Protein AF-A0A6V7IHB5-F1 (afdb_monomer_lite)

Radius of gyration: 30.83 Å; chains: 1; bounding box: 86×42×68 Å

InterPro domains:
  IPR008847 Suppressor of forked [PF05843] (65-145)
  IPR011990 Tetratricopeptide-like helical domain superfamily [G3DSA:1.25.40.10] (69-149)
  IPR011990 Tetratricopeptide-like helical domain superfamily 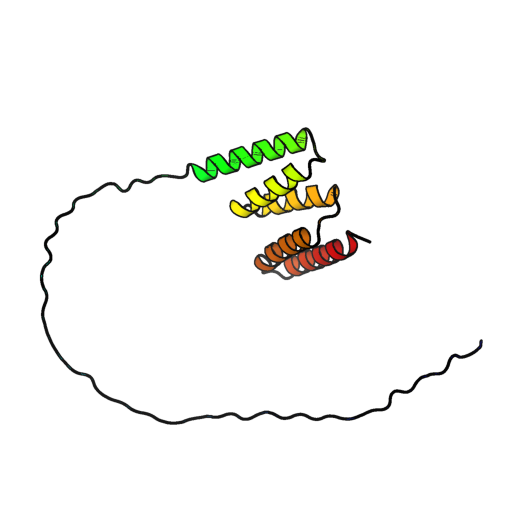[SSF48452] (70-148)

Sequence (149 aa):
MEDIEEMEIESSENPALIDKDEDENALLQSDEDDSGLAAPECEDDIPSDVCDEEEDDDDDADETEVKQLESNLSQNPYDYSSHVALIAKLQEMGDLDRLRLARENMSSKYPLSPDLWLAWLRDEMKLVVSQEERETVEKLCERAVKDYL

Organism: NCBI:txid1563983

Secondary structure (DSSP, 8-state):
--------------------------------------------------------HHHHHHHHHHHHHHHHHHH-TT-HHHHHHHHHHHHHTT-HHHHHHHHHHHHHHSPPPHHHHHHHHHHHHHH--SHHHHHHHHHHHHHHHHTT-

Foldseek 3Di:
DDDDDDDDDDDDDDDDDDDDDDDDDDDDDDDDDDDDDDDDDDDDDDPDPDPPCPPDPVVVVLVVLLVVLVVVCVVPVQDPVSLVVNLVSCVVVVVVVVNVVSLVSCLVNDLDDPVSLVVNLVVLVVVDPDPVSVVVSVVSVVCNVVSVD

Structure (mmCIF, N/CA/C/O backbone):
data_AF-A0A6V7IHB5-F1
#
_entry.id   AF-A0A6V7IHB5-F1
#
loop_
_atom_site.group_PDB
_atom_site.id
_atom_site.type_symbol
_atom_site.label_atom_id
_atom_site.label_alt_id
_atom_site.label_comp_id
_atom_site.label_asym_id
_atom_site.label_entity_id
_atom_site.label_seq_id
_atom_site.pdbx_PDB_ins_code
_atom_site.Cartn_x
_atom_site.Cartn_y
_atom_site.Cartn_z
_atom_site.occupancy
_atom_site.B_iso_or_equiv
_atom_site.auth_seq_id
_atom_site.auth_comp_id
_atom_site.auth_asym_id
_atom_site.auth_atom_id
_atom_site.pdbx_PDB_model_num
ATOM 1 N N . MET A 1 1 ? -50.206 0.256 -16.970 1.00 48.97 1 MET A N 1
ATOM 2 C CA . MET A 1 1 ? -50.912 -0.094 -15.727 1.00 48.97 1 MET A CA 1
ATOM 3 C C . MET A 1 1 ? -51.443 -1.477 -15.993 1.00 48.97 1 MET A C 1
ATOM 5 O O . MET A 1 1 ? -52.435 -1.598 -16.690 1.00 48.97 1 MET A O 1
ATOM 9 N N . GLU A 1 2 ? -50.640 -2.473 -15.650 1.00 47.22 2 GLU A N 1
ATOM 10 C CA . GLU A 1 2 ? -50.960 -3.893 -15.779 1.00 47.22 2 GLU A CA 1
ATOM 11 C C . GLU A 1 2 ? -50.078 -4.577 -14.737 1.00 47.22 2 GLU A C 1
ATOM 13 O O . GLU A 1 2 ? -48.853 -4.629 -14.858 1.00 47.22 2 GLU A O 1
ATOM 18 N N . ASP A 1 3 ? -50.745 -4.885 -13.634 1.00 45.78 3 ASP A N 1
ATOM 19 C CA . ASP A 1 3 ? -50.248 -5.408 -12.375 1.00 45.78 3 ASP A CA 1
ATOM 20 C C . ASP A 1 3 ? -49.679 -6.822 -12.555 1.00 45.78 3 ASP A C 1
ATOM 22 O O . ASP A 1 3 ? -50.330 -7.692 -13.135 1.00 45.78 3 ASP A O 1
ATOM 26 N N . ILE A 1 4 ? -48.458 -7.047 -12.062 1.00 60.06 4 ILE A N 1
ATOM 27 C CA . ILE A 1 4 ? -47.871 -8.383 -11.935 1.00 60.06 4 ILE A CA 1
ATOM 28 C C . ILE A 1 4 ? -47.961 -8.774 -10.464 1.00 60.06 4 ILE A C 1
ATOM 30 O O . ILE A 1 4 ? -47.384 -8.126 -9.595 1.00 60.06 4 ILE A O 1
ATOM 34 N N . GLU A 1 5 ? -48.753 -9.820 -10.272 1.00 52.97 5 GLU A N 1
ATOM 35 C CA . GLU A 1 5 ? -49.168 -10.526 -9.066 1.00 52.97 5 GLU A CA 1
ATOM 36 C C . GLU A 1 5 ? -48.136 -10.572 -7.928 1.00 52.97 5 GLU A C 1
ATOM 38 O O . GLU A 1 5 ? -46.999 -11.025 -8.083 1.00 52.97 5 GLU A O 1
ATOM 43 N N . GLU A 1 6 ? -48.603 -10.147 -6.753 1.00 54.69 6 GLU A N 1
ATOM 44 C CA . GLU A 1 6 ? -48.010 -10.423 -5.450 1.00 54.69 6 GLU A CA 1
ATOM 45 C C . GLU A 1 6 ? -47.969 -11.941 -5.216 1.00 54.69 6 GLU A C 1
ATOM 47 O O . GLU A 1 6 ? -48.987 -12.625 -5.318 1.00 54.69 6 GLU A O 1
ATOM 52 N N . MET A 1 7 ? -46.789 -12.475 -4.896 1.00 58.16 7 MET A N 1
ATOM 53 C CA . MET A 1 7 ? -46.639 -13.853 -4.437 1.00 58.16 7 MET A CA 1
ATOM 54 C C . MET A 1 7 ? -46.424 -13.834 -2.923 1.00 58.16 7 MET A C 1
ATOM 56 O O . MET A 1 7 ? -45.343 -13.509 -2.430 1.00 58.16 7 MET A O 1
ATOM 60 N N . GLU A 1 8 ? -47.500 -14.143 -2.206 1.00 50.38 8 GLU A N 1
ATOM 61 C CA . GLU A 1 8 ? -47.559 -14.337 -0.761 1.00 50.38 8 GLU A CA 1
ATOM 62 C C . GLU A 1 8 ? -46.730 -15.571 -0.361 1.00 50.38 8 GLU A C 1
ATOM 64 O O . GLU A 1 8 ? -46.974 -16.680 -0.836 1.00 50.38 8 GLU A O 1
ATOM 69 N N . ILE A 1 9 ? -45.747 -15.397 0.528 1.00 59.41 9 ILE A N 1
ATOM 70 C CA . ILE A 1 9 ? -45.114 -16.510 1.247 1.00 59.41 9 ILE A CA 1
ATOM 71 C C . ILE A 1 9 ? -45.572 -16.413 2.700 1.00 59.41 9 ILE A C 1
ATOM 73 O O . ILE A 1 9 ? -45.065 -15.607 3.480 1.00 59.41 9 ILE A O 1
ATOM 77 N N . GLU A 1 10 ? -46.569 -17.227 3.036 1.00 50.22 10 GLU A N 1
ATOM 78 C CA . GLU A 1 10 ? -47.087 -17.388 4.389 1.00 50.22 10 GLU A CA 1
ATOM 79 C C . GLU A 1 10 ? -46.121 -18.210 5.265 1.00 50.22 10 GLU A C 1
ATOM 81 O O . GLU A 1 10 ? -45.706 -19.316 4.924 1.00 50.22 10 GLU A O 1
ATOM 86 N N . SER A 1 11 ? -45.778 -17.610 6.404 1.00 50.75 11 SER A N 1
ATOM 87 C CA . SER A 1 11 ? -45.544 -18.165 7.743 1.00 50.75 11 SER A CA 1
ATOM 88 C C . SER A 1 11 ? -45.249 -19.664 7.926 1.00 50.75 11 SER A C 1
ATOM 90 O O . SER A 1 11 ? -46.099 -20.527 7.718 1.00 50.75 11 SER A O 1
ATOM 92 N N . SER A 1 12 ? -44.137 -19.954 8.609 1.00 46.56 12 SER A N 1
ATOM 93 C CA . SER A 1 12 ? -44.189 -20.921 9.709 1.00 46.56 12 SER A CA 1
ATOM 94 C C . SER A 1 12 ? -43.254 -20.521 10.847 1.00 46.56 12 SER A C 1
ATOM 96 O O . SER A 1 12 ? -42.114 -20.109 10.644 1.00 46.56 12 SER A O 1
ATOM 98 N N . GLU A 1 13 ? -43.827 -20.582 12.039 1.00 44.00 13 GLU A N 1
ATOM 99 C CA . GLU A 1 13 ? -43.365 -20.066 13.316 1.00 44.00 13 GLU A CA 1
ATOM 100 C C . GLU A 1 13 ? -42.232 -20.906 13.954 1.00 44.00 13 GLU A C 1
ATOM 102 O O . GLU A 1 13 ? -42.159 -22.121 13.791 1.00 44.00 13 GLU A O 1
ATOM 107 N N . ASN A 1 14 ? -41.369 -20.190 14.692 1.00 47.25 14 ASN A N 1
ATOM 108 C CA . ASN A 1 14 ? -40.542 -20.510 15.884 1.00 47.25 14 ASN A CA 1
ATOM 109 C C . ASN A 1 14 ? -40.940 -21.777 16.712 1.00 47.25 14 ASN A C 1
ATOM 111 O O . ASN A 1 14 ? -42.109 -22.146 16.632 1.00 47.25 14 ASN A O 1
ATOM 115 N N . PRO A 1 15 ? -40.118 -22.362 17.643 1.00 51.81 15 PRO A N 1
ATOM 116 C CA . PRO A 1 15 ? -39.156 -21.667 18.526 1.00 51.81 15 PRO A CA 1
ATOM 117 C C . PRO A 1 15 ? -37.890 -22.430 19.032 1.00 51.81 15 PRO A C 1
ATOM 119 O O . PRO A 1 15 ? -37.792 -23.648 18.992 1.00 51.81 15 PRO A O 1
ATOM 122 N N . ALA A 1 16 ? -36.946 -21.632 19.551 1.00 46.00 16 ALA A N 1
ATOM 123 C CA . ALA A 1 16 ? -36.118 -21.750 20.769 1.00 46.00 16 ALA A CA 1
ATOM 124 C C . ALA A 1 16 ? -35.801 -23.106 21.467 1.00 46.00 16 ALA A C 1
ATOM 126 O O . ALA A 1 16 ? -36.615 -24.020 21.530 1.00 46.00 16 ALA A O 1
ATOM 127 N N . LEU A 1 17 ? -34.670 -23.063 22.199 1.00 45.50 17 LEU A N 1
ATOM 128 C CA . LEU A 1 17 ? -34.303 -23.784 23.440 1.00 45.50 17 LEU A CA 1
ATOM 129 C C . LEU A 1 17 ? -33.186 -24.834 23.322 1.00 45.50 17 LEU A C 1
ATOM 131 O O . LEU A 1 17 ? -33.460 -26.018 23.152 1.00 45.50 17 LEU A O 1
ATOM 135 N N . ILE A 1 18 ? -31.944 -24.413 23.591 1.00 51.53 18 ILE A N 1
ATOM 136 C CA . ILE A 1 18 ? -30.987 -25.212 24.376 1.00 51.53 18 ILE A CA 1
ATOM 137 C C . ILE A 1 18 ? -30.273 -24.253 25.340 1.00 51.53 18 ILE A C 1
ATOM 139 O O . ILE A 1 18 ? -29.203 -23.740 25.039 1.00 51.53 18 ILE A O 1
ATOM 143 N N . ASP A 1 19 ? -30.908 -24.009 26.486 1.00 50.41 19 ASP A N 1
ATOM 144 C CA . ASP A 1 19 ? -30.203 -23.738 27.739 1.00 50.41 19 ASP A CA 1
ATOM 145 C C . ASP A 1 19 ? -30.081 -25.074 28.467 1.00 50.41 19 ASP A C 1
ATOM 147 O O . ASP A 1 19 ? -31.066 -25.821 28.542 1.00 50.41 19 ASP A O 1
ATOM 151 N N . LYS A 1 20 ? -28.894 -25.366 29.000 1.00 58.69 20 LYS A N 1
ATOM 152 C CA . LYS A 1 20 ? -28.716 -26.155 30.222 1.00 58.69 20 LYS A CA 1
ATOM 153 C C . LYS A 1 20 ? -27.280 -26.027 30.702 1.00 58.69 20 LYS A C 1
ATOM 155 O O . LYS A 1 20 ? -26.363 -26.629 30.150 1.00 58.69 20 LYS A O 1
ATOM 160 N N . ASP A 1 21 ? -27.159 -25.220 31.740 1.00 48.47 21 ASP A N 1
ATOM 161 C CA . ASP A 1 21 ? -26.103 -25.243 32.732 1.00 48.47 21 ASP A CA 1
ATOM 162 C C . ASP A 1 21 ? -25.872 -26.678 33.237 1.00 48.47 21 ASP A C 1
ATOM 164 O O . ASP A 1 21 ? -26.825 -27.386 33.581 1.00 48.47 21 ASP A O 1
ATOM 168 N N . GLU A 1 22 ? -24.610 -27.091 33.322 1.00 58.19 22 GLU A N 1
ATOM 169 C CA . GLU A 1 22 ? -24.183 -28.173 34.208 1.00 58.19 22 GLU A CA 1
ATOM 170 C C . GLU A 1 22 ? -23.100 -27.622 35.128 1.00 58.19 22 GLU A C 1
ATOM 172 O O . GLU A 1 22 ? -21.923 -27.509 34.787 1.00 58.19 22 GLU A O 1
ATOM 177 N N . ASP A 1 23 ? -23.585 -27.223 36.294 1.00 48.97 23 ASP A N 1
ATOM 178 C CA . ASP A 1 23 ? -22.835 -26.838 37.469 1.00 48.97 23 ASP A CA 1
ATOM 179 C C . ASP A 1 23 ? -22.475 -28.100 38.284 1.00 48.97 23 ASP A C 1
ATOM 181 O O . ASP A 1 23 ? -23.280 -29.020 38.429 1.00 48.97 23 ASP A O 1
ATOM 185 N N . GLU A 1 24 ? -21.266 -28.070 38.847 1.00 53.62 24 GLU A N 1
ATOM 186 C CA . GLU A 1 24 ? -20.776 -28.806 40.025 1.00 53.62 24 GLU A CA 1
ATOM 187 C C . GLU A 1 24 ? -20.626 -30.344 39.987 1.00 53.62 24 GLU A C 1
A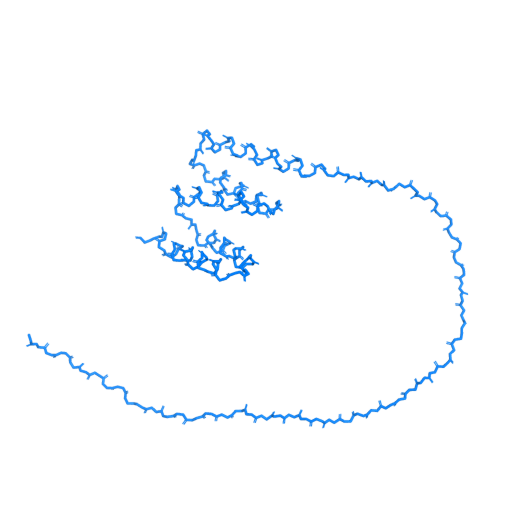TOM 189 O O . GLU A 1 24 ? -21.594 -31.095 40.088 1.00 53.62 24 GLU A O 1
ATOM 194 N N . ASN A 1 25 ? -19.373 -30.831 40.089 1.00 49.56 25 ASN A N 1
ATOM 195 C CA . ASN A 1 25 ? -19.075 -31.943 41.005 1.00 49.56 25 ASN A CA 1
ATOM 196 C C . ASN A 1 25 ? -17.591 -32.062 41.427 1.00 49.56 25 ASN A C 1
ATOM 198 O O . ASN A 1 25 ? -16.716 -32.287 40.597 1.00 49.56 25 ASN A O 1
ATOM 202 N N . ALA A 1 26 ? -17.393 -32.014 42.751 1.00 49.16 26 ALA A N 1
ATOM 203 C CA . ALA A 1 26 ? -16.382 -32.673 43.594 1.00 49.16 26 ALA A CA 1
ATOM 204 C C . ALA A 1 26 ? -14.879 -32.497 43.269 1.00 49.16 26 ALA A C 1
ATOM 206 O O . ALA A 1 26 ? -14.357 -33.020 42.295 1.00 49.16 26 ALA A O 1
ATOM 207 N N . LEU A 1 27 ? -14.116 -31.767 44.092 1.00 48.78 27 LEU A N 1
ATOM 208 C CA . LEU A 1 27 ? -13.618 -32.192 45.416 1.00 48.78 27 LEU A CA 1
ATOM 209 C C . LEU A 1 27 ? -12.706 -33.426 45.325 1.00 48.78 27 LEU A C 1
ATOM 211 O O . LEU A 1 27 ? -13.219 -34.532 45.232 1.00 48.78 27 LEU A O 1
ATOM 215 N N . LEU A 1 28 ? -11.389 -33.235 45.463 1.00 50.84 28 LEU A N 1
ATOM 216 C CA . LEU A 1 28 ? -10.530 -34.055 46.326 1.00 50.84 28 LEU A CA 1
ATOM 217 C C . LEU A 1 28 ? -9.211 -33.317 46.627 1.00 50.84 28 LEU A C 1
ATOM 219 O O . LEU A 1 28 ? -8.536 -32.802 45.740 1.00 50.84 28 LEU A O 1
ATOM 223 N N . GLN A 1 29 ? -8.930 -33.234 47.925 1.00 50.53 29 GLN A N 1
ATOM 224 C CA . GLN A 1 29 ? -7.724 -32.718 48.566 1.00 50.53 29 GLN A CA 1
ATOM 225 C C . GLN A 1 29 ? -6.623 -33.791 48.600 1.00 50.53 29 GLN A C 1
ATOM 227 O O . GLN A 1 29 ? -6.931 -34.964 48.412 1.00 50.53 29 GLN A O 1
ATOM 232 N N . SER A 1 30 ? -5.431 -33.337 49.014 1.00 42.31 30 SER A N 1
ATOM 233 C CA . SER A 1 30 ? -4.315 -34.089 49.619 1.00 42.31 30 SER A CA 1
ATOM 234 C C . SER A 1 30 ? -3.348 -34.751 48.613 1.00 42.31 30 SER A C 1
ATOM 236 O O . SER A 1 30 ? -3.763 -35.233 47.570 1.00 42.31 30 SER A O 1
ATOM 238 N N . ASP A 1 31 ? -2.023 -34.709 48.766 1.00 50.47 31 ASP A N 1
ATOM 239 C CA . ASP A 1 31 ? -1.179 -34.534 49.948 1.00 50.47 31 ASP A CA 1
ATOM 240 C C . ASP A 1 31 ? 0.122 -33.788 49.595 1.00 50.47 31 ASP A C 1
ATOM 242 O O . ASP A 1 31 ? 0.670 -33.924 48.499 1.00 50.47 31 ASP A O 1
ATOM 246 N N . GLU A 1 32 ? 0.611 -33.009 50.558 1.00 52.91 32 GLU A N 1
ATOM 247 C CA . GLU A 1 32 ? 2.005 -32.587 50.654 1.00 52.91 32 GLU A CA 1
ATOM 248 C C . GLU A 1 32 ? 2.843 -33.827 51.009 1.00 52.91 32 GLU A C 1
ATOM 250 O O . GLU A 1 32 ? 2.577 -34.460 52.031 1.00 52.91 32 GLU A O 1
ATOM 255 N N . ASP A 1 33 ? 3.842 -34.172 50.190 1.00 53.34 33 ASP A N 1
ATOM 256 C CA . ASP A 1 33 ? 4.886 -35.123 50.581 1.00 53.34 33 ASP A CA 1
ATOM 257 C C . ASP A 1 33 ? 6.279 -34.509 50.418 1.00 53.34 33 ASP A C 1
ATOM 259 O O . ASP A 1 33 ? 6.629 -33.869 49.424 1.00 53.34 33 ASP A O 1
ATOM 263 N N . ASP A 1 34 ? 7.019 -34.711 51.493 1.00 51.50 34 ASP A N 1
ATOM 264 C CA . ASP A 1 34 ? 8.309 -34.203 51.901 1.00 51.50 34 ASP A CA 1
ATOM 265 C C . ASP A 1 34 ? 9.391 -35.197 51.473 1.00 51.50 34 ASP A C 1
ATOM 267 O O . ASP A 1 34 ? 9.373 -36.355 51.877 1.00 51.50 34 ASP A O 1
ATOM 271 N N . SER A 1 35 ? 10.350 -34.752 50.662 1.00 54.53 35 SER A N 1
ATOM 272 C CA . SER A 1 35 ? 11.725 -35.282 50.586 1.00 54.53 35 SER A CA 1
ATOM 273 C C . SER A 1 35 ? 12.448 -34.534 49.462 1.00 54.53 35 SER A C 1
ATOM 275 O O . SER A 1 35 ? 11.994 -34.506 48.328 1.00 54.53 35 SER A O 1
ATOM 277 N N . GLY A 1 36 ? 13.571 -33.853 49.663 1.00 46.22 36 GLY A N 1
ATOM 278 C CA . GLY A 1 36 ? 14.687 -34.263 50.498 1.00 46.22 36 GLY A CA 1
ATOM 279 C C . GLY A 1 36 ? 15.849 -34.696 49.599 1.00 46.22 36 GLY A C 1
ATOM 280 O O . GLY A 1 36 ? 16.009 -35.878 49.340 1.00 46.22 36 GLY A O 1
ATOM 281 N N . LEU A 1 37 ? 16.661 -33.712 49.186 1.00 52.75 37 LEU A N 1
ATOM 282 C CA . LEU A 1 37 ? 18.109 -33.804 48.927 1.00 52.75 37 LEU A CA 1
ATOM 283 C C . LEU A 1 37 ? 18.616 -34.775 47.835 1.00 52.75 37 LEU A C 1
ATOM 285 O O . LEU A 1 37 ? 18.677 -35.979 48.049 1.00 52.75 37 LEU A O 1
ATOM 289 N N . ALA A 1 38 ? 19.190 -34.220 46.760 1.00 50.84 38 ALA A N 1
ATOM 290 C CA . ALA A 1 38 ? 20.575 -34.507 46.345 1.00 50.84 38 ALA A CA 1
ATOM 291 C C . ALA A 1 38 ? 20.962 -33.664 45.118 1.00 50.84 38 ALA A C 1
ATOM 293 O O . ALA A 1 38 ? 20.495 -33.903 44.007 1.00 50.84 38 ALA A O 1
ATOM 294 N N . ALA A 1 39 ? 21.857 -32.700 45.330 1.00 57.97 39 ALA A N 1
ATOM 295 C CA . ALA A 1 39 ? 22.681 -32.143 44.267 1.00 57.97 39 ALA A CA 1
ATOM 296 C C . ALA A 1 39 ? 23.644 -33.221 43.740 1.00 57.97 39 ALA A C 1
ATOM 298 O O . ALA A 1 39 ? 24.146 -34.034 44.523 1.00 57.97 39 ALA A O 1
ATOM 299 N N . PRO A 1 40 ? 23.945 -33.200 42.440 1.00 56.69 40 PRO A N 1
ATOM 300 C CA . PRO A 1 40 ? 25.339 -33.309 42.042 1.00 56.69 40 PRO A CA 1
ATOM 301 C C . PRO A 1 40 ? 25.796 -32.044 41.316 1.00 56.69 40 PRO A C 1
ATOM 303 O O . PRO A 1 40 ? 25.175 -31.567 40.369 1.00 56.69 40 PRO A O 1
ATOM 306 N N . GLU A 1 41 ? 26.903 -31.526 41.825 1.00 53.97 41 GLU A N 1
ATOM 307 C CA . GLU A 1 41 ? 27.711 -30.445 41.288 1.00 53.97 41 GLU A CA 1
ATOM 308 C C . GLU A 1 41 ? 28.231 -30.846 39.898 1.00 53.97 41 GLU A C 1
ATOM 310 O O . GLU A 1 41 ? 28.880 -31.882 39.749 1.00 53.97 41 GLU A O 1
ATOM 315 N N . CYS A 1 42 ? 27.927 -30.044 38.878 1.00 50.97 42 CYS A N 1
ATOM 316 C CA . CYS A 1 42 ? 28.629 -30.070 37.600 1.00 50.97 42 CYS A CA 1
ATOM 317 C C . CYS A 1 42 ? 29.479 -28.800 37.510 1.00 50.97 42 CYS A C 1
ATOM 319 O O . CYS A 1 42 ? 28.991 -27.709 37.217 1.00 50.97 42 CYS A O 1
ATOM 321 N N . GLU A 1 43 ? 30.752 -28.968 37.854 1.00 56.62 43 GLU A N 1
ATOM 322 C CA . GLU A 1 43 ? 31.830 -28.032 37.578 1.00 56.62 43 GLU A CA 1
ATOM 323 C C . GLU A 1 43 ? 32.124 -28.084 36.072 1.00 56.62 43 GLU A C 1
ATOM 325 O O . GLU A 1 43 ? 32.798 -28.998 35.609 1.00 56.62 43 GLU A O 1
ATOM 330 N N . ASP A 1 44 ? 31.623 -27.118 35.307 1.00 51.31 44 ASP A N 1
ATOM 331 C CA . ASP A 1 44 ? 32.147 -26.825 33.972 1.00 51.31 44 ASP A CA 1
ATOM 332 C C . ASP A 1 44 ? 32.339 -25.311 33.849 1.00 51.31 44 ASP A C 1
ATOM 334 O O . ASP A 1 44 ? 31.419 -24.525 33.618 1.00 51.31 44 ASP A O 1
ATOM 338 N N . ASP A 1 45 ? 33.587 -24.926 34.092 1.00 57.81 45 ASP A N 1
ATOM 339 C CA . ASP A 1 45 ? 34.172 -23.616 33.857 1.00 57.81 45 ASP A CA 1
ATOM 340 C C . ASP A 1 45 ? 34.287 -23.425 32.333 1.00 57.81 45 ASP A C 1
ATOM 342 O O . ASP A 1 45 ? 35.225 -23.910 31.696 1.00 57.81 45 ASP A O 1
ATOM 346 N N . ILE A 1 46 ? 33.294 -22.771 31.722 1.00 61.81 46 ILE A N 1
ATOM 347 C CA . ILE A 1 46 ? 33.384 -22.291 30.338 1.00 61.81 46 ILE A CA 1
ATOM 348 C C . ILE A 1 46 ? 33.350 -20.758 30.366 1.00 61.81 46 ILE A C 1
ATOM 350 O O . ILE A 1 46 ? 32.268 -20.166 30.369 1.00 61.81 46 ILE A O 1
ATOM 354 N N . PRO A 1 47 ? 34.511 -20.080 30.367 1.00 66.62 47 PRO A N 1
ATOM 355 C CA . PRO A 1 47 ? 34.573 -18.665 30.062 1.00 66.62 47 PRO A CA 1
ATOM 356 C C . PRO A 1 47 ? 34.511 -18.520 28.540 1.00 66.62 47 PRO A C 1
ATOM 358 O O . PRO A 1 47 ? 35.510 -18.701 27.847 1.00 66.62 47 PRO A O 1
ATOM 361 N N . SER A 1 48 ? 33.333 -18.211 28.007 1.00 57.66 48 SER A N 1
ATOM 362 C CA . SER A 1 48 ? 33.198 -17.774 26.615 1.00 57.66 48 SER A CA 1
ATOM 363 C C . SER A 1 48 ? 32.395 -16.485 26.564 1.00 57.66 48 SER A C 1
ATOM 365 O O . SER A 1 48 ? 31.238 -16.445 26.160 1.00 57.66 48 SER A O 1
ATOM 367 N N . ASP A 1 49 ? 33.072 -15.439 27.026 1.00 66.06 49 ASP A N 1
ATOM 368 C CA . ASP A 1 49 ? 32.913 -14.068 26.566 1.00 66.06 49 ASP A CA 1
ATOM 369 C C . ASP A 1 49 ? 33.143 -14.030 25.048 1.00 66.06 49 ASP A C 1
ATOM 371 O O . ASP A 1 49 ? 34.277 -14.033 24.575 1.00 66.06 49 ASP A O 1
ATOM 375 N N . VAL A 1 50 ? 32.048 -14.123 24.305 1.00 61.22 50 VAL A N 1
ATOM 376 C CA . VAL A 1 50 ? 31.865 -13.550 22.971 1.00 61.22 50 VAL A CA 1
ATOM 377 C C . VAL A 1 50 ? 30.361 -13.390 22.816 1.00 61.22 50 VAL A C 1
ATOM 379 O O . VAL A 1 50 ? 29.665 -14.227 22.243 1.00 61.22 50 VAL A O 1
ATOM 382 N N . CYS A 1 51 ? 29.847 -12.322 23.423 1.00 57.28 51 CYS A N 1
ATOM 383 C CA . CYS A 1 51 ? 28.627 -11.687 22.952 1.00 57.28 51 CYS A CA 1
ATOM 384 C C . CYS A 1 51 ? 28.993 -11.103 21.583 1.00 57.28 51 CYS A C 1
ATOM 386 O O . CYS A 1 51 ? 29.458 -9.971 21.488 1.00 57.28 51 CYS A O 1
ATOM 388 N N . ASP A 1 52 ? 28.927 -11.940 20.554 1.00 56.69 52 ASP A N 1
ATOM 389 C CA . ASP A 1 52 ? 29.010 -11.504 19.169 1.00 56.69 52 ASP A CA 1
ATOM 390 C C . ASP A 1 52 ? 27.696 -10.768 18.892 1.00 56.69 52 ASP A C 1
ATOM 392 O O . ASP A 1 52 ? 26.670 -11.362 18.556 1.00 56.69 52 ASP A O 1
ATOM 396 N N . GLU A 1 53 ? 27.690 -9.479 19.226 1.00 59.16 53 GLU A N 1
ATOM 397 C CA . GLU A 1 53 ? 26.685 -8.519 18.793 1.00 59.16 53 GLU A CA 1
ATOM 398 C C . GLU A 1 53 ? 26.870 -8.350 17.277 1.00 59.16 53 GLU A C 1
ATOM 400 O O . GLU A 1 53 ? 27.487 -7.398 16.809 1.00 59.16 53 GLU A O 1
ATOM 405 N N . GLU A 1 54 ? 26.387 -9.330 16.509 1.00 59.81 54 GLU A N 1
ATOM 406 C CA . GLU A 1 54 ? 26.157 -9.210 15.067 1.00 59.81 54 GLU A CA 1
ATOM 407 C C . GLU A 1 54 ? 24.983 -8.228 14.886 1.00 59.81 54 GLU A C 1
ATOM 409 O O . GLU A 1 54 ? 23.822 -8.612 14.726 1.00 59.81 54 GLU A O 1
ATOM 414 N N . GLU A 1 55 ? 25.283 -6.940 15.061 1.00 58.94 55 GLU A N 1
ATOM 415 C CA . GLU A 1 55 ? 24.380 -5.816 14.829 1.00 58.94 55 GLU A CA 1
ATOM 416 C C . GLU A 1 55 ? 24.112 -5.666 13.317 1.00 58.94 55 GLU A C 1
ATOM 418 O O . GLU A 1 55 ? 24.974 -5.242 12.553 1.00 58.94 55 GLU A O 1
ATOM 423 N N . ASP A 1 56 ? 22.878 -5.983 12.921 1.00 57.22 56 ASP A N 1
ATOM 424 C CA . ASP A 1 56 ? 22.043 -5.113 12.075 1.00 57.22 56 ASP A CA 1
ATOM 425 C C . ASP A 1 56 ? 22.463 -4.863 10.604 1.00 57.22 56 ASP A C 1
ATOM 427 O O . ASP A 1 56 ? 22.188 -3.804 10.047 1.00 57.22 56 ASP A O 1
ATOM 431 N N . ASP A 1 57 ? 23.104 -5.828 9.931 1.00 61.28 57 ASP A N 1
ATOM 432 C CA . ASP A 1 57 ? 23.412 -5.719 8.482 1.00 61.28 57 ASP A CA 1
ATOM 433 C C . ASP A 1 57 ? 22.169 -5.928 7.577 1.00 61.28 57 ASP A C 1
ATOM 435 O O . ASP A 1 57 ? 22.154 -5.509 6.418 1.00 61.28 57 ASP A O 1
ATOM 439 N N . ASP A 1 58 ? 21.106 -6.561 8.090 1.00 65.19 58 ASP A N 1
ATOM 440 C CA . ASP A 1 58 ? 19.907 -6.917 7.304 1.00 65.19 58 ASP A CA 1
ATOM 441 C C . ASP A 1 58 ? 18.996 -5.697 7.047 1.00 65.19 58 ASP A C 1
ATOM 443 O O . ASP A 1 58 ? 18.535 -5.490 5.922 1.00 65.19 58 ASP A O 1
ATOM 447 N N . ASP A 1 59 ? 18.817 -4.823 8.046 1.00 72.50 59 ASP A N 1
ATOM 448 C CA . ASP A 1 59 ? 18.012 -3.597 7.922 1.00 72.50 59 ASP A CA 1
ATOM 449 C C . ASP A 1 59 ? 18.619 -2.622 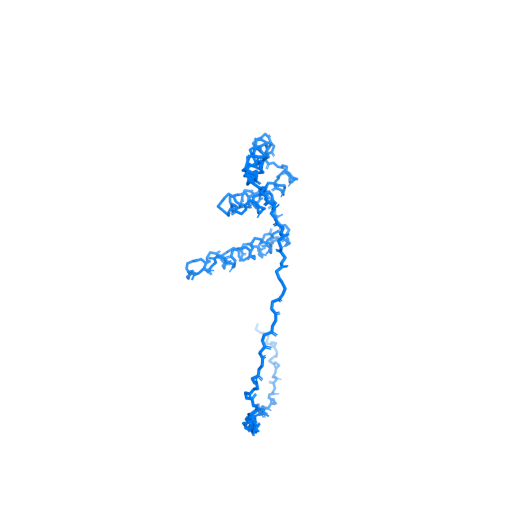6.890 1.00 72.50 59 ASP A C 1
ATOM 451 O O . ASP A 1 59 ? 17.903 -1.995 6.094 1.00 72.50 59 ASP A O 1
ATOM 455 N N . ASP A 1 60 ? 19.952 -2.522 6.849 1.00 78.81 60 ASP A N 1
ATOM 456 C CA . ASP A 1 60 ? 20.672 -1.721 5.855 1.00 78.81 60 ASP A CA 1
ATOM 457 C C . ASP A 1 60 ? 20.546 -2.325 4.445 1.00 78.81 60 ASP A C 1
ATOM 459 O O . ASP A 1 60 ? 20.351 -1.593 3.463 1.00 78.81 60 ASP A O 1
ATOM 463 N N . ALA A 1 61 ? 20.609 -3.654 4.318 1.00 85.38 61 ALA A N 1
ATOM 464 C CA . ALA A 1 61 ? 20.405 -4.337 3.045 1.00 85.38 61 ALA A CA 1
ATOM 465 C C . ALA A 1 61 ? 18.982 -4.107 2.503 1.00 85.38 61 ALA A C 1
ATOM 467 O O . ALA A 1 61 ? 18.831 -3.669 1.354 1.00 85.38 61 ALA A O 1
ATOM 468 N N . ASP A 1 62 ? 17.950 -4.296 3.322 1.00 87.50 62 ASP A N 1
ATOM 469 C CA . ASP A 1 62 ? 16.552 -4.128 2.918 1.00 87.50 62 ASP A CA 1
ATOM 470 C C . ASP A 1 62 ? 16.228 -2.686 2.493 1.00 87.50 62 ASP A C 1
ATOM 472 O O . ASP A 1 62 ? 15.627 -2.456 1.434 1.00 87.50 62 ASP A O 1
ATOM 476 N N . GLU A 1 63 ? 16.705 -1.682 3.235 1.00 89.69 63 GLU A N 1
ATOM 477 C CA . GLU A 1 63 ? 16.514 -0.275 2.865 1.00 89.69 63 GLU A CA 1
ATOM 478 C C . GLU A 1 63 ? 17.221 0.068 1.537 1.00 89.69 63 GLU A C 1
ATOM 480 O O . GLU A 1 63 ? 16.744 0.909 0.758 1.00 89.69 63 GLU A O 1
ATOM 485 N N . THR A 1 64 ? 18.355 -0.576 1.224 1.00 90.56 64 THR A N 1
ATOM 486 C CA . THR A 1 64 ? 19.001 -0.396 -0.086 1.00 90.56 64 THR A CA 1
ATOM 487 C C . THR A 1 64 ? 18.198 -1.026 -1.223 1.00 90.56 64 THR A C 1
ATOM 489 O O . THR A 1 64 ? 18.116 -0.422 -2.299 1.00 90.56 64 THR A O 1
ATOM 492 N N . GLU A 1 65 ? 17.569 -2.183 -1.009 1.00 91.25 65 GLU A N 1
ATOM 493 C CA . GLU A 1 65 ? 16.704 -2.832 -1.999 1.00 91.25 65 GLU A CA 1
ATOM 494 C C . GLU A 1 65 ? 15.443 -2.007 -2.274 1.00 91.25 65 GLU A C 1
ATOM 496 O O . GLU A 1 65 ? 15.097 -1.777 -3.438 1.00 91.25 65 GLU A O 1
ATOM 501 N N . VAL A 1 66 ? 14.805 -1.473 -1.228 1.00 93.06 66 VAL A N 1
ATOM 502 C CA . VAL A 1 66 ? 13.651 -0.567 -1.351 1.00 93.06 66 VAL A CA 1
ATOM 503 C C . VAL A 1 66 ? 13.997 0.632 -2.234 1.00 93.06 66 VAL A C 1
ATOM 505 O O . VAL A 1 66 ? 13.302 0.896 -3.218 1.00 93.06 66 VAL A O 1
ATOM 508 N N . LYS A 1 67 ? 15.122 1.310 -1.973 1.00 92.50 67 LYS A N 1
ATOM 509 C CA . LYS A 1 67 ? 15.577 2.457 -2.785 1.00 92.50 67 LYS A CA 1
ATOM 510 C C . LYS A 1 67 ? 15.839 2.083 -4.243 1.00 92.50 67 LYS A C 1
ATOM 512 O O . LYS A 1 67 ? 15.573 2.877 -5.150 1.00 92.50 67 LYS A O 1
ATOM 517 N N . GLN A 1 68 ? 16.371 0.888 -4.496 1.00 93.31 68 GLN A N 1
ATOM 518 C CA . GLN A 1 68 ? 16.575 0.396 -5.859 1.00 93.31 68 GLN A CA 1
ATOM 519 C C . GLN A 1 68 ? 15.241 0.171 -6.575 1.00 93.31 68 GLN A C 1
ATOM 521 O O . GLN A 1 68 ? 15.083 0.609 -7.717 1.00 93.31 68 GLN A O 1
ATOM 526 N N . LEU A 1 69 ? 14.269 -0.455 -5.908 1.00 93.38 69 LEU A N 1
ATOM 527 C CA . LEU A 1 69 ? 12.928 -0.682 -6.448 1.00 93.38 69 LEU A CA 1
ATOM 528 C C . LEU A 1 69 ? 12.195 0.638 -6.713 1.00 93.38 69 LEU A C 1
ATOM 530 O O . LEU A 1 69 ? 11.633 0.815 -7.793 1.00 93.38 69 LEU A O 1
ATOM 534 N N . GLU A 1 70 ? 12.271 1.606 -5.801 1.00 91.69 70 GLU A N 1
ATOM 535 C CA . GLU A 1 70 ? 11.721 2.951 -6.002 1.00 91.69 70 GLU A CA 1
ATOM 536 C C . GLU A 1 70 ? 12.378 3.677 -7.184 1.00 91.69 70 GLU A C 1
ATOM 538 O O . GLU A 1 70 ? 11.691 4.292 -8.002 1.00 91.69 70 GLU A O 1
ATOM 543 N N . SER A 1 71 ? 13.702 3.571 -7.327 1.00 92.69 71 SER A N 1
ATOM 544 C CA . SER A 1 71 ? 14.430 4.125 -8.473 1.00 92.69 71 SER A CA 1
ATOM 545 C C . SER A 1 71 ? 13.977 3.477 -9.784 1.00 92.69 71 SER A C 1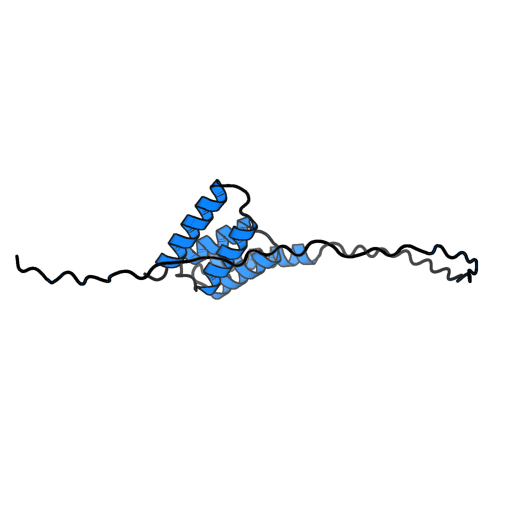
ATOM 547 O O . SER A 1 71 ? 13.679 4.183 -10.753 1.00 92.69 71 SER A O 1
ATOM 549 N N . ASN A 1 72 ? 13.821 2.153 -9.808 1.00 91.31 72 ASN A N 1
ATOM 550 C CA . ASN A 1 72 ? 13.299 1.429 -10.965 1.00 91.31 72 ASN A CA 1
ATOM 551 C C . ASN A 1 72 ? 11.870 1.864 -11.304 1.00 91.31 72 ASN A C 1
ATOM 553 O O . ASN A 1 72 ? 11.573 2.108 -12.471 1.00 91.31 72 ASN A O 1
ATOM 557 N N . LEU A 1 73 ? 11.006 2.051 -10.304 1.00 90.31 73 LEU A N 1
ATOM 558 C CA . LEU A 1 73 ? 9.647 2.564 -10.492 1.00 90.31 73 LEU A CA 1
ATOM 559 C C . LEU A 1 73 ? 9.623 4.037 -10.920 1.00 90.31 73 LEU A C 1
ATOM 561 O O . LEU A 1 73 ? 8.724 4.447 -11.650 1.00 90.31 73 LEU A O 1
ATOM 565 N N . SER A 1 74 ? 10.617 4.840 -10.539 1.00 89.50 74 SER A N 1
ATOM 566 C CA . SER A 1 74 ? 10.750 6.219 -11.025 1.00 89.50 74 SER A CA 1
ATOM 567 C C . SER A 1 74 ? 11.073 6.264 -12.524 1.00 89.50 74 SER A C 1
ATOM 569 O O . SER A 1 74 ? 10.566 7.123 -13.248 1.00 89.50 74 SER A O 1
ATOM 571 N N . GLN A 1 75 ? 11.870 5.304 -13.006 1.00 91.88 75 GLN A N 1
ATOM 572 C CA . GLN A 1 75 ? 12.211 5.154 -14.421 1.00 91.88 75 GLN A CA 1
ATOM 573 C C . GLN A 1 75 ? 11.094 4.459 -15.205 1.00 91.88 75 GLN A C 1
ATOM 575 O O . GLN A 1 75 ? 10.809 4.831 -16.344 1.00 91.88 75 GLN A O 1
ATOM 580 N N . ASN A 1 76 ? 10.445 3.469 -14.592 1.00 90.06 76 ASN A N 1
ATOM 581 C CA . ASN A 1 76 ? 9.359 2.697 -15.171 1.00 90.06 76 ASN A CA 1
ATOM 582 C C . ASN A 1 76 ? 8.173 2.562 -14.193 1.00 90.06 76 ASN A C 1
ATOM 584 O O . ASN A 1 76 ? 7.996 1.517 -13.562 1.00 90.06 76 ASN A O 1
ATOM 588 N N . PRO A 1 77 ? 7.287 3.576 -14.117 1.00 88.00 77 PRO A N 1
ATOM 589 C CA . PRO A 1 77 ? 6.172 3.603 -13.159 1.00 88.00 77 PRO A CA 1
ATOM 590 C C . PRO A 1 77 ? 5.104 2.528 -13.375 1.00 88.00 77 PRO A C 1
ATOM 592 O O . PRO A 1 77 ? 4.171 2.410 -12.579 1.00 88.00 77 PRO A O 1
ATOM 595 N N . TYR A 1 78 ? 5.201 1.809 -14.489 1.00 88.00 78 TYR A N 1
ATOM 596 C CA . TYR A 1 78 ? 4.255 0.804 -14.944 1.00 88.00 78 TYR A CA 1
ATOM 597 C C . TYR A 1 78 ? 4.804 -0.620 -14.768 1.00 88.00 78 TYR A C 1
ATOM 599 O O . TYR A 1 78 ? 4.171 -1.571 -15.215 1.00 88.00 78 TYR A O 1
ATOM 607 N N . ASP A 1 79 ? 5.955 -0.820 -14.129 1.00 91.31 79 ASP A N 1
ATOM 608 C CA . ASP A 1 79 ? 6.428 -2.176 -13.861 1.00 91.31 79 ASP A CA 1
ATOM 609 C C . ASP A 1 79 ? 5.672 -2.823 -12.693 1.00 91.31 79 ASP A C 1
ATOM 611 O O . ASP A 1 79 ? 5.900 -2.513 -11.525 1.00 91.31 79 ASP A O 1
ATOM 615 N N . TYR A 1 80 ? 4.779 -3.756 -13.021 1.00 90.00 80 TYR A N 1
ATOM 616 C CA . TYR A 1 80 ? 4.020 -4.522 -12.035 1.00 90.00 80 TYR A CA 1
ATOM 617 C C . TYR A 1 80 ? 4.933 -5.334 -11.107 1.00 90.00 80 TYR A C 1
ATOM 619 O O . TYR A 1 80 ? 4.675 -5.414 -9.909 1.00 90.00 80 TYR A O 1
ATOM 627 N N . SER A 1 81 ? 6.005 -5.926 -11.644 1.00 91.31 81 SER A N 1
ATOM 628 C CA . SER A 1 81 ? 6.890 -6.797 -10.866 1.00 91.31 81 SER A CA 1
ATOM 629 C C . SER A 1 81 ? 7.648 -6.017 -9.790 1.00 91.31 81 SER A C 1
ATOM 631 O O . SER A 1 81 ? 7.679 -6.446 -8.638 1.00 91.31 81 SER A O 1
ATOM 633 N N . SER A 1 82 ? 8.145 -4.826 -10.138 1.00 93.00 82 SER A N 1
ATOM 634 C CA . SER A 1 82 ? 8.786 -3.906 -9.196 1.00 93.00 82 SER A CA 1
ATOM 635 C C . SER A 1 82 ? 7.825 -3.411 -8.109 1.00 93.00 82 SER A C 1
ATOM 637 O O . SER A 1 82 ? 8.216 -3.361 -6.947 1.00 93.00 82 SER A O 1
ATOM 639 N N . HIS A 1 83 ? 6.561 -3.103 -8.442 1.00 92.19 83 HIS A N 1
ATOM 640 C CA . HIS A 1 83 ? 5.553 -2.724 -7.434 1.00 92.19 83 HIS A CA 1
ATOM 641 C C . HIS A 1 83 ? 5.282 -3.857 -6.438 1.00 92.19 83 HIS A C 1
ATOM 643 O O . HIS A 1 83 ? 5.261 -3.620 -5.233 1.00 92.19 83 HIS A O 1
ATOM 649 N N . VAL A 1 84 ? 5.108 -5.094 -6.918 1.00 91.81 84 VAL A N 1
ATOM 650 C CA . VAL A 1 84 ? 4.860 -6.253 -6.040 1.00 91.81 84 VAL A CA 1
ATOM 651 C C . VAL A 1 84 ? 6.069 -6.555 -5.157 1.00 91.81 84 VAL A C 1
ATOM 653 O O . VAL A 1 84 ? 5.890 -6.806 -3.968 1.00 91.81 84 VAL A O 1
ATOM 656 N N . ALA A 1 85 ? 7.285 -6.500 -5.710 1.00 93.25 85 ALA A N 1
ATOM 657 C CA . ALA A 1 85 ? 8.513 -6.698 -4.941 1.00 93.25 85 ALA A CA 1
ATOM 658 C C . ALA A 1 85 ? 8.680 -5.626 -3.854 1.00 93.25 85 ALA A C 1
ATOM 660 O O . ALA A 1 85 ? 8.985 -5.963 -2.715 1.00 93.25 85 ALA A O 1
ATOM 661 N N . LEU A 1 86 ? 8.402 -4.357 -4.180 1.00 93.50 86 LEU A N 1
ATOM 662 C CA . LEU A 1 86 ? 8.468 -3.250 -3.224 1.00 93.50 86 LEU A CA 1
ATOM 663 C C . LEU A 1 86 ? 7.473 -3.446 -2.077 1.00 93.50 86 LEU A C 1
ATOM 665 O O . LEU A 1 86 ? 7.836 -3.315 -0.916 1.00 93.50 86 LEU A O 1
ATOM 669 N N . ILE A 1 87 ? 6.227 -3.803 -2.395 1.00 92.44 87 ILE A N 1
ATOM 670 C CA . ILE A 1 87 ? 5.188 -4.066 -1.390 1.00 92.44 87 ILE A CA 1
ATOM 671 C C . ILE A 1 87 ? 5.574 -5.250 -0.495 1.00 92.44 87 ILE A C 1
ATOM 673 O O . ILE A 1 87 ? 5.382 -5.173 0.714 1.00 92.44 87 ILE A O 1
ATOM 677 N N . ALA A 1 88 ? 6.115 -6.330 -1.066 1.00 91.44 88 ALA A N 1
ATOM 678 C CA . ALA A 1 88 ? 6.543 -7.496 -0.295 1.00 91.44 88 ALA A CA 1
ATOM 679 C C . ALA A 1 88 ? 7.686 -7.150 0.670 1.00 91.44 88 ALA A C 1
ATOM 681 O O . ALA A 1 88 ? 7.612 -7.502 1.843 1.00 91.44 88 ALA A O 1
ATOM 682 N N . LYS A 1 89 ? 8.684 -6.397 0.196 1.00 92.69 89 LYS A N 1
ATOM 683 C CA . LYS A 1 89 ? 9.819 -5.947 1.009 1.00 92.69 89 LYS A CA 1
ATOM 684 C C . LYS A 1 89 ? 9.393 -5.015 2.139 1.00 92.69 89 LYS A C 1
ATOM 686 O O . LYS A 1 89 ? 9.712 -5.265 3.292 1.00 92.69 89 LYS A O 1
ATOM 691 N N . LEU A 1 90 ? 8.561 -4.015 1.848 1.00 92.00 90 LEU A N 1
ATOM 692 C CA . LEU A 1 90 ? 8.020 -3.118 2.878 1.00 92.00 90 LEU A CA 1
ATOM 693 C C . LEU A 1 90 ? 7.164 -3.857 3.920 1.00 92.00 90 LEU A C 1
ATOM 695 O O . LEU A 1 90 ? 7.097 -3.445 5.075 1.00 92.00 90 LEU A O 1
ATOM 699 N N . GLN A 1 91 ? 6.506 -4.949 3.523 1.00 89.81 91 GLN A N 1
ATOM 700 C CA . GLN A 1 91 ? 5.751 -5.799 4.439 1.00 89.81 91 GLN A CA 1
ATOM 701 C C . GLN A 1 91 ? 6.660 -6.646 5.345 1.00 89.81 91 GLN A C 1
ATOM 703 O O . GLN A 1 91 ? 6.296 -6.869 6.498 1.00 89.81 91 GLN A O 1
ATOM 708 N N . GLU A 1 92 ? 7.811 -7.098 4.845 1.00 89.44 92 GLU A N 1
ATOM 709 C CA . GLU A 1 92 ? 8.837 -7.822 5.611 1.00 89.44 92 GLU A CA 1
ATOM 710 C C . GLU A 1 92 ? 9.524 -6.905 6.631 1.00 89.44 92 GLU A C 1
ATOM 712 O O . GLU A 1 92 ? 9.572 -7.244 7.811 1.00 89.44 92 GLU A O 1
ATOM 717 N N . MET A 1 93 ? 9.895 -5.692 6.211 1.00 88.44 93 MET A N 1
ATOM 718 C CA . MET A 1 93 ? 10.462 -4.649 7.079 1.00 88.44 93 MET A CA 1
ATOM 719 C C . MET A 1 93 ? 9.458 -4.093 8.107 1.00 88.44 93 MET A C 1
ATOM 721 O O . MET A 1 93 ? 9.831 -3.388 9.041 1.00 88.44 93 MET A O 1
ATOM 725 N N . GLY A 1 94 ? 8.156 -4.339 7.919 1.00 86.38 94 GLY A N 1
ATOM 726 C CA . GLY A 1 94 ? 7.107 -3.800 8.786 1.00 86.38 94 GLY A CA 1
ATOM 727 C C . GLY A 1 94 ? 6.896 -2.282 8.670 1.00 86.38 94 GLY A C 1
ATOM 728 O O . GLY A 1 94 ? 6.252 -1.695 9.542 1.00 86.38 94 GLY A O 1
ATOM 729 N N . ASP A 1 95 ? 7.382 -1.636 7.604 1.00 88.19 95 ASP A N 1
ATOM 730 C CA . ASP A 1 95 ? 7.161 -0.206 7.351 1.00 88.19 95 ASP A CA 1
ATOM 731 C C . ASP A 1 95 ? 5.773 0.023 6.733 1.00 88.19 95 ASP A C 1
ATOM 733 O O . ASP A 1 95 ? 5.573 0.068 5.515 1.00 88.19 95 ASP A O 1
ATOM 737 N N . LEU A 1 96 ? 4.780 0.155 7.611 1.00 87.12 96 LEU A N 1
ATOM 738 C CA . LEU A 1 96 ? 3.369 0.265 7.245 1.00 87.12 96 LEU A CA 1
ATOM 739 C C . LEU A 1 96 ? 3.032 1.567 6.504 1.00 87.12 96 LEU A C 1
ATOM 741 O O . LEU A 1 96 ? 2.146 1.570 5.645 1.00 87.12 96 LEU A O 1
ATOM 745 N N . ASP A 1 97 ? 3.729 2.664 6.804 1.00 88.38 97 ASP A N 1
ATOM 746 C CA . ASP A 1 97 ? 3.465 3.965 6.187 1.00 88.38 97 ASP A CA 1
ATOM 747 C C . ASP A 1 97 ? 3.919 3.970 4.726 1.00 88.38 97 ASP A C 1
ATOM 749 O O . ASP A 1 97 ? 3.150 4.341 3.827 1.00 88.38 97 ASP A O 1
ATOM 753 N N . ARG A 1 98 ? 5.135 3.478 4.456 1.00 90.62 98 ARG A N 1
ATOM 754 C CA . ARG A 1 98 ? 5.608 3.302 3.077 1.00 90.62 98 ARG A CA 1
ATOM 755 C C . ARG A 1 98 ? 4.809 2.229 2.345 1.00 90.62 98 ARG A C 1
ATOM 757 O O . ARG A 1 98 ? 4.486 2.412 1.171 1.00 90.62 98 ARG A O 1
ATOM 764 N N . LEU A 1 99 ? 4.431 1.143 3.024 1.00 91.56 99 LEU A N 1
ATOM 765 C CA . LEU A 1 99 ? 3.622 0.067 2.447 1.00 91.56 99 LEU A CA 1
ATOM 766 C C . LEU A 1 99 ? 2.267 0.577 1.937 1.00 91.56 99 LEU A C 1
ATOM 768 O O . LEU A 1 99 ? 1.851 0.219 0.831 1.00 91.56 99 LEU A O 1
ATOM 772 N N . ARG A 1 100 ? 1.594 1.448 2.701 1.00 91.38 100 ARG A N 1
ATOM 773 C CA . ARG A 1 100 ? 0.353 2.118 2.273 1.00 91.38 100 ARG A CA 1
ATOM 774 C C . ARG A 1 100 ? 0.573 2.945 1.013 1.00 91.38 100 ARG A C 1
ATOM 776 O O . ARG A 1 100 ? -0.179 2.791 0.052 1.00 91.38 100 ARG A O 1
ATOM 783 N N . LEU A 1 101 ? 1.626 3.762 0.981 1.00 91.44 101 LEU A N 1
ATOM 784 C CA . LEU A 1 101 ? 1.941 4.600 -0.177 1.00 91.44 101 LEU A CA 1
ATOM 785 C C . LEU A 1 101 ? 2.248 3.761 -1.428 1.00 91.44 101 LEU A C 1
ATOM 787 O O . LEU A 1 101 ? 1.763 4.073 -2.518 1.00 91.44 101 LEU A O 1
ATOM 791 N N . ALA A 1 102 ? 3.015 2.679 -1.279 1.00 92.06 102 ALA A N 1
ATOM 792 C CA . ALA A 1 102 ? 3.335 1.761 -2.369 1.00 92.06 102 ALA A CA 1
ATOM 793 C C . ALA A 1 102 ? 2.069 1.085 -2.925 1.00 92.06 102 ALA A C 1
ATOM 795 O O . ALA A 1 102 ? 1.849 1.076 -4.139 1.00 92.06 102 ALA A O 1
ATOM 796 N N . ARG A 1 103 ? 1.186 0.594 -2.043 1.00 92.12 103 ARG A N 1
ATOM 797 C CA . ARG A 1 103 ? -0.109 -0.001 -2.420 1.00 92.12 103 ARG A CA 1
ATOM 798 C C . ARG A 1 103 ? -1.039 1.013 -3.086 1.00 92.12 103 ARG A C 1
ATOM 800 O O . ARG A 1 103 ? -1.676 0.686 -4.088 1.00 92.12 103 ARG A O 1
ATOM 807 N N . GLU A 1 104 ? -1.087 2.251 -2.597 1.00 91.62 104 GLU A N 1
ATOM 808 C CA . GLU A 1 104 ? -1.846 3.333 -3.229 1.00 91.62 104 GLU A CA 1
ATOM 809 C C . GLU A 1 104 ? -1.333 3.651 -4.632 1.00 91.62 104 GLU A C 1
ATOM 811 O O . GLU A 1 104 ? -2.128 3.708 -5.574 1.00 91.62 104 GLU A O 1
ATOM 816 N N . ASN A 1 105 ? -0.016 3.799 -4.791 1.00 91.06 105 ASN A N 1
ATOM 817 C CA . ASN A 1 105 ? 0.612 4.064 -6.082 1.00 91.06 105 ASN A CA 1
ATOM 818 C C . ASN A 1 105 ? 0.298 2.941 -7.080 1.00 91.06 105 ASN A C 1
ATOM 820 O O . ASN A 1 105 ? -0.155 3.213 -8.194 1.00 91.06 105 ASN A O 1
ATOM 824 N N . MET A 1 106 ? 0.422 1.684 -6.646 1.00 89.81 106 MET A N 1
ATOM 825 C CA . MET A 1 106 ? 0.062 0.525 -7.455 1.00 89.81 106 MET A CA 1
ATOM 826 C C . MET A 1 106 ? -1.428 0.540 -7.838 1.00 89.81 106 MET A C 1
ATOM 828 O O . MET A 1 106 ? -1.736 0.449 -9.026 1.00 89.81 106 MET A O 1
ATOM 832 N N . SER A 1 107 ? -2.338 0.756 -6.875 1.00 89.31 107 SER A N 1
ATOM 833 C CA . SER A 1 107 ? -3.794 0.828 -7.115 1.00 89.31 107 SER A CA 1
ATOM 834 C C . SER A 1 107 ? -4.203 1.973 -8.046 1.00 89.31 107 SER A C 1
ATOM 836 O O . SER A 1 107 ? -5.201 1.893 -8.752 1.00 89.31 107 SER A O 1
ATOM 838 N N . SER A 1 108 ? -3.421 3.057 -8.085 1.00 88.75 108 SER A N 1
ATOM 839 C CA . SER A 1 108 ? -3.687 4.183 -8.978 1.00 88.75 108 SER A CA 1
ATOM 840 C C . SER A 1 108 ? -3.317 3.884 -10.431 1.00 88.75 108 SER A C 1
ATOM 842 O O . SER A 1 108 ? -3.817 4.567 -11.328 1.00 88.75 108 SER A O 1
ATOM 844 N N . LYS A 1 109 ? -2.403 2.938 -10.678 1.00 87.94 109 LYS A N 1
ATOM 845 C CA . LYS A 1 109 ? -1.950 2.572 -12.029 1.00 87.94 109 LYS A CA 1
ATOM 846 C C . LYS A 1 109 ? -2.605 1.299 -12.543 1.00 87.94 109 LYS A C 1
ATOM 848 O O . LYS A 1 109 ? -2.792 1.175 -13.752 1.00 87.94 109 LYS A O 1
ATOM 853 N N . TYR A 1 110 ? -2.938 0.382 -11.642 1.00 86.00 110 TYR A N 1
ATOM 854 C CA . TYR A 1 110 ? -3.432 -0.946 -11.960 1.00 86.00 110 TYR A CA 1
ATOM 855 C C . TYR A 1 110 ? -4.619 -1.320 -11.079 1.00 86.00 110 TYR A C 1
ATOM 857 O O . TYR A 1 110 ? -4.549 -1.093 -9.872 1.00 86.00 110 TYR A O 1
ATOM 865 N N . PRO A 1 111 ? -5.648 -1.976 -11.646 1.00 87.56 111 PRO A N 1
ATOM 866 C CA . PRO A 1 111 ? -6.611 -2.692 -10.826 1.00 87.56 111 PRO A CA 1
ATOM 867 C C . PRO A 1 111 ? -5.875 -3.824 -10.098 1.00 87.56 111 PRO A C 1
ATOM 869 O O . PRO A 1 111 ? -5.208 -4.656 -10.729 1.00 87.56 111 PRO A O 1
ATOM 872 N N . LEU A 1 112 ? -5.937 -3.823 -8.771 1.00 87.25 112 LEU A N 1
ATOM 873 C CA . LEU A 1 112 ? -5.238 -4.794 -7.935 1.00 87.25 112 LEU A CA 1
ATOM 874 C C . LEU A 1 112 ? -6.015 -6.103 -7.890 1.00 87.25 112 LEU A C 1
ATOM 876 O O . LEU A 1 112 ? -7.236 -6.100 -7.766 1.00 87.25 112 LEU A O 1
ATOM 880 N N . SER A 1 113 ? -5.300 -7.231 -7.899 1.00 87.75 113 SER A N 1
ATOM 881 C CA . SER A 1 113 ? -5.925 -8.543 -7.711 1.00 87.75 113 SER A CA 1
ATOM 882 C C . SER A 1 113 ? -6.698 -8.618 -6.389 1.00 87.75 113 SER A C 1
ATOM 884 O O . SER A 1 113 ? -6.304 -7.980 -5.406 1.00 87.75 113 SER A O 1
ATOM 886 N N . PRO A 1 114 ? -7.768 -9.434 -6.315 1.00 88.38 114 PRO A N 1
ATOM 887 C CA . PRO A 1 114 ? -8.475 -9.664 -5.059 1.00 88.38 114 PRO A CA 1
ATOM 888 C C . PRO A 1 114 ? -7.532 -10.085 -3.926 1.00 88.38 114 PRO A C 1
ATOM 890 O O . PRO A 1 114 ? -7.698 -9.638 -2.797 1.00 88.38 114 PRO A O 1
ATOM 893 N N . ASP A 1 115 ? -6.500 -10.878 -4.225 1.00 89.12 115 ASP A N 1
ATOM 894 C CA . ASP A 1 115 ? -5.504 -11.302 -3.238 1.00 89.12 115 ASP A CA 1
ATOM 895 C C . ASP A 1 115 ? -4.696 -10.128 -2.664 1.00 89.12 115 ASP A C 1
ATOM 897 O O . ASP A 1 115 ? -4.485 -10.070 -1.451 1.00 89.12 115 ASP A O 1
ATOM 901 N N . LEU A 1 116 ? -4.293 -9.165 -3.505 1.00 88.88 116 LEU A N 1
ATOM 902 C CA . LEU A 1 116 ? -3.583 -7.957 -3.068 1.00 88.88 116 LEU A CA 1
ATOM 903 C C . LEU A 1 116 ? -4.484 -7.054 -2.219 1.00 88.88 116 LEU A C 1
ATOM 905 O O . LEU A 1 116 ? -4.059 -6.584 -1.162 1.00 88.88 116 LEU A O 1
ATOM 909 N N . TRP A 1 117 ? -5.741 -6.863 -2.632 1.00 92.44 117 TRP A N 1
ATOM 910 C CA . TRP A 1 117 ? -6.730 -6.135 -1.832 1.00 92.44 117 TRP A CA 1
ATOM 911 C C . TRP A 1 117 ? -6.961 -6.793 -0.470 1.00 92.44 117 TRP A C 1
ATOM 913 O O . TRP A 1 117 ? -6.978 -6.110 0.552 1.00 92.44 117 TRP A O 1
ATOM 923 N N . LEU A 1 118 ? -7.099 -8.121 -0.431 1.00 91.31 118 LEU A N 1
ATOM 924 C CA . LEU A 1 118 ? -7.297 -8.867 0.810 1.00 91.31 118 LEU A CA 1
ATOM 925 C C . LEU A 1 118 ? -6.074 -8.803 1.728 1.00 91.31 118 LEU A C 1
ATOM 927 O O . LEU A 1 118 ? -6.244 -8.720 2.942 1.00 91.31 118 LEU A O 1
ATOM 931 N N . ALA A 1 119 ? -4.857 -8.850 1.182 1.00 90.19 119 ALA A N 1
ATOM 932 C CA . ALA A 1 119 ? -3.639 -8.660 1.967 1.00 90.19 119 ALA A CA 1
ATOM 933 C C . ALA A 1 119 ? -3.613 -7.265 2.608 1.00 90.19 119 ALA A C 1
ATOM 935 O O . ALA A 1 119 ? -3.442 -7.159 3.821 1.00 90.19 119 ALA A O 1
ATOM 936 N N . TRP A 1 120 ? -3.899 -6.218 1.827 1.00 91.31 120 TRP A N 1
ATOM 937 C CA . TRP A 1 120 ? -3.955 -4.849 2.337 1.00 91.31 120 TRP A CA 1
ATOM 938 C C . TRP A 1 120 ? -5.010 -4.682 3.431 1.00 91.31 120 TRP A C 1
ATOM 940 O O . TRP A 1 120 ? -4.702 -4.215 4.524 1.00 91.31 120 TRP A O 1
ATOM 950 N N . LEU A 1 121 ? -6.234 -5.145 3.185 1.00 91.94 121 LEU A N 1
ATOM 951 C CA . LEU A 1 121 ? -7.315 -5.068 4.165 1.00 91.94 121 LEU A CA 1
ATOM 952 C C . LEU A 1 121 ? -6.985 -5.813 5.461 1.00 91.94 121 LEU A C 1
ATOM 954 O O . LEU A 1 121 ? -7.317 -5.329 6.538 1.00 91.94 121 LEU A O 1
ATOM 958 N N . ARG A 1 122 ? -6.328 -6.977 5.387 1.00 91.31 122 ARG A N 1
ATOM 959 C CA . ARG A 1 122 ? -5.908 -7.722 6.584 1.00 91.31 122 ARG A CA 1
ATOM 960 C C . ARG A 1 122 ? -4.878 -6.971 7.408 1.00 91.31 122 ARG A C 1
ATOM 962 O O . ARG A 1 122 ? -4.951 -7.043 8.630 1.00 91.31 122 ARG A O 1
ATOM 969 N N . ASP A 1 123 ? -3.938 -6.294 6.761 1.00 89.38 123 ASP A N 1
ATOM 970 C CA . ASP A 1 123 ? -2.940 -5.503 7.474 1.00 89.38 123 ASP A CA 1
ATOM 971 C C . ASP A 1 123 ? -3.600 -4.305 8.156 1.00 89.38 123 ASP A C 1
ATOM 973 O O . ASP A 1 123 ? -3.405 -4.113 9.351 1.00 89.38 123 ASP A O 1
ATOM 977 N N . GLU A 1 124 ? -4.481 -3.585 7.460 1.00 90.31 124 GLU A N 1
ATOM 978 C CA . GLU A 1 124 ? -5.211 -2.468 8.066 1.00 90.31 124 GLU A CA 1
ATOM 979 C C . GLU A 1 124 ? -6.114 -2.925 9.217 1.00 90.31 124 GLU A C 1
ATOM 981 O O . GLU A 1 124 ? -6.103 -2.321 10.282 1.00 90.31 124 GLU A O 1
ATOM 986 N N . MET A 1 125 ? -6.834 -4.044 9.072 1.00 89.00 125 MET A N 1
ATOM 987 C CA . MET A 1 125 ? -7.675 -4.590 10.147 1.00 89.00 125 MET A CA 1
ATOM 988 C C . MET A 1 125 ? -6.894 -4.909 11.430 1.00 89.00 125 MET A C 1
ATOM 990 O O . MET A 1 125 ? -7.480 -4.857 12.508 1.00 89.00 125 MET A O 1
ATOM 994 N N . LYS A 1 126 ? -5.598 -5.240 11.339 1.00 88.62 126 LYS A N 1
ATOM 995 C CA . LYS A 1 126 ? -4.743 -5.455 12.521 1.00 88.62 126 LYS A CA 1
ATOM 996 C C . LYS A 1 126 ? -4.344 -4.145 13.204 1.00 88.62 126 LYS A C 1
ATOM 998 O O . LYS A 1 126 ? -4.041 -4.168 14.392 1.00 88.62 126 LYS A O 1
ATOM 1003 N N . LEU A 1 127 ? -4.315 -3.040 12.460 1.00 85.06 127 LEU A N 1
ATOM 1004 C CA . LEU A 1 127 ? -3.907 -1.718 12.943 1.00 85.06 127 LEU A CA 1
ATOM 1005 C C . LEU A 1 127 ? -5.070 -0.894 13.486 1.00 85.06 127 LEU A C 1
ATOM 1007 O O . LEU A 1 127 ? -4.848 0.043 14.240 1.00 85.06 127 LEU A O 1
ATOM 1011 N N . VAL A 1 128 ? -6.298 -1.240 13.111 1.00 89.19 128 VAL A N 1
ATOM 1012 C CA . VAL A 1 128 ? -7.508 -0.544 13.543 1.00 89.19 128 VAL A CA 1
ATOM 1013 C C . VAL A 1 128 ? -7.707 -0.679 15.055 1.00 89.19 128 VAL A C 1
ATOM 1015 O O . VAL A 1 128 ? -8.082 -1.737 15.564 1.00 89.19 128 VAL A O 1
ATOM 1018 N N . VAL A 1 129 ? -7.528 0.430 15.767 1.00 87.88 129 VAL A N 1
ATOM 1019 C CA . VAL A 1 129 ? -7.833 0.577 17.199 1.00 87.88 129 VAL A CA 1
ATOM 1020 C C . VAL A 1 129 ? -8.885 1.671 17.417 1.00 87.88 129 VAL A C 1
ATOM 1022 O O . VAL A 1 129 ? -9.699 1.586 18.339 1.00 87.88 129 VAL A O 1
ATOM 1025 N N . SER A 1 130 ? -8.911 2.685 16.550 1.00 91.44 130 SER A N 1
ATOM 1026 C CA . SER A 1 130 ? -9.834 3.819 16.596 1.00 91.44 130 SER A CA 1
ATOM 1027 C C . SER A 1 130 ? -11.037 3.644 15.664 1.00 91.44 130 SER A C 1
ATOM 1029 O O . SER A 1 130 ? -10.984 2.960 14.642 1.00 91.44 130 SER A O 1
ATOM 1031 N N . GLN A 1 131 ? -12.139 4.330 15.979 1.00 90.44 131 GLN A N 1
ATOM 1032 C CA . GLN A 1 131 ? -13.312 4.392 15.103 1.00 90.44 131 GLN A CA 1
ATOM 1033 C C . GLN A 1 131 ? -12.997 5.076 13.760 1.00 90.44 131 GLN A C 1
ATOM 1035 O O . GLN A 1 131 ? -13.558 4.688 12.743 1.00 90.44 131 GLN A O 1
ATOM 1040 N N . GLU A 1 132 ? -12.078 6.044 13.736 1.00 89.12 132 GLU A N 1
ATOM 1041 C CA . GLU A 1 132 ? -11.651 6.710 12.496 1.00 89.12 132 GLU A CA 1
ATOM 1042 C C . GLU A 1 132 ? -10.956 5.731 11.537 1.00 89.12 132 GLU A C 1
ATOM 1044 O O . GLU A 1 132 ? -11.246 5.709 10.344 1.00 89.12 132 GLU A O 1
ATOM 1049 N N . GLU A 1 133 ? -10.106 4.852 12.068 1.00 88.50 133 GLU A N 1
ATOM 1050 C CA . GLU A 1 133 ? -9.426 3.814 11.287 1.00 88.50 133 GLU A CA 1
ATOM 1051 C C . GLU A 1 133 ? -10.417 2.754 10.781 1.00 88.50 133 GLU A C 1
ATOM 1053 O O . GLU A 1 133 ? -10.264 2.210 9.691 1.00 88.50 133 GLU A O 1
ATOM 1058 N N . ARG A 1 134 ? -11.499 2.484 11.525 1.00 91.00 134 ARG A N 1
ATOM 1059 C CA . ARG A 1 134 ? -12.584 1.625 11.017 1.00 91.00 134 ARG A CA 1
ATOM 1060 C C . ARG A 1 134 ? -13.226 2.227 9.771 1.00 91.00 134 ARG A C 1
ATOM 1062 O O . ARG A 1 134 ? -13.434 1.514 8.795 1.00 91.00 134 ARG A O 1
ATOM 1069 N N . GLU A 1 135 ? -13.491 3.531 9.779 1.00 92.62 135 GLU A N 1
ATOM 1070 C CA . GLU A 1 135 ? -14.064 4.224 8.622 1.00 92.62 135 GLU A CA 1
ATOM 1071 C C . GLU A 1 135 ? -13.109 4.248 7.420 1.00 92.62 135 GLU A C 1
ATOM 1073 O O . GLU A 1 135 ? -13.561 4.178 6.273 1.00 92.62 135 GLU A O 1
ATOM 1078 N N . THR A 1 136 ? -11.791 4.340 7.638 1.00 90.12 136 THR A N 1
ATOM 1079 C CA . THR A 1 136 ? -10.819 4.257 6.535 1.00 90.12 136 THR A CA 1
ATOM 1080 C C . THR A 1 136 ? -10.792 2.859 5.924 1.00 90.12 136 THR A C 1
ATOM 1082 O O . THR A 1 136 ? -10.810 2.746 4.697 1.00 90.12 136 THR A O 1
ATOM 10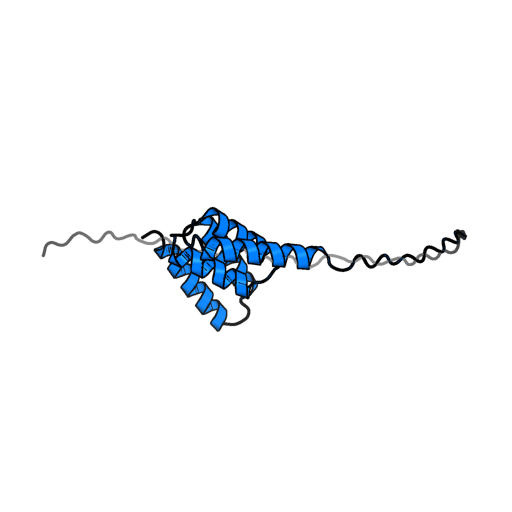85 N N . VAL A 1 137 ? -10.851 1.800 6.739 1.00 91.69 137 VAL A N 1
ATOM 1086 C CA . VAL A 1 137 ? -10.940 0.414 6.250 1.00 91.69 137 VAL A CA 1
ATOM 1087 C C . VAL A 1 137 ? -12.254 0.143 5.525 1.00 91.69 137 VAL A C 1
ATOM 1089 O O . VAL A 1 137 ? -12.242 -0.502 4.480 1.00 91.69 137 VAL A O 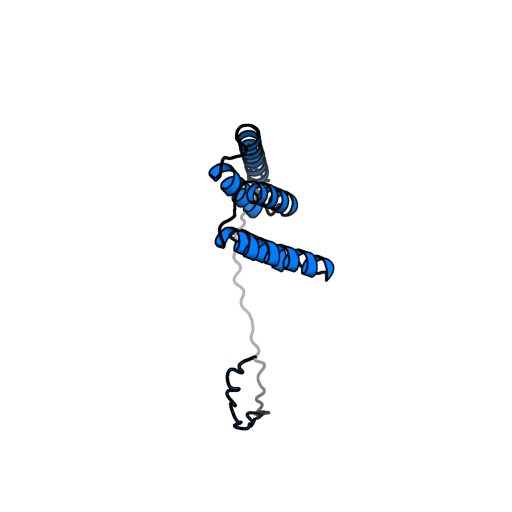1
ATOM 1092 N N . GLU A 1 138 ? -13.382 0.672 6.001 1.00 92.69 138 GLU A N 1
ATOM 1093 C CA . GLU A 1 138 ? -14.666 0.566 5.293 1.00 92.69 138 GLU A CA 1
ATOM 1094 C C . GLU A 1 138 ? -14.597 1.209 3.899 1.00 92.69 138 GLU A C 1
ATOM 1096 O O . GLU A 1 138 ? -14.971 0.582 2.904 1.00 92.69 138 GLU A O 1
ATOM 1101 N N . LYS A 1 139 ? -14.029 2.417 3.793 1.00 92.31 139 LYS A N 1
ATOM 1102 C CA . LYS A 1 139 ? -13.800 3.081 2.497 1.00 92.31 139 LYS A CA 1
ATOM 1103 C C . LYS A 1 139 ? -12.846 2.289 1.604 1.00 92.31 139 LYS A C 1
ATOM 1105 O O . LYS A 1 139 ? -13.045 2.236 0.389 1.00 92.31 139 LYS A O 1
ATOM 1110 N N . LEU A 1 140 ? -11.821 1.670 2.189 1.00 91.94 140 LEU A N 1
ATOM 1111 C CA . LEU A 1 140 ? -10.873 0.830 1.462 1.00 91.94 140 LEU A CA 1
ATOM 1112 C C . LEU A 1 140 ? -11.557 -0.427 0.907 1.00 91.94 140 LEU A C 1
ATOM 1114 O O . LEU A 1 140 ? -11.382 -0.741 -0.270 1.00 91.94 140 LEU A O 1
ATOM 1118 N N . CYS A 1 141 ? -12.398 -1.085 1.710 1.00 91.19 141 CYS A N 1
ATOM 1119 C CA . CYS A 1 141 ? -13.243 -2.200 1.286 1.00 91.19 141 CYS A CA 1
ATOM 1120 C C . CYS A 1 141 ? -14.132 -1.794 0.112 1.00 91.19 141 CYS A C 1
ATOM 1122 O O . CYS A 1 141 ? -14.131 -2.474 -0.909 1.00 91.19 141 CYS A O 1
ATOM 1124 N N . GLU A 1 142 ? -14.851 -0.673 0.220 1.00 92.25 142 GLU A N 1
ATOM 1125 C CA . GLU A 1 142 ? -15.698 -0.176 -0.867 1.00 92.25 142 GLU A CA 1
ATOM 1126 C C . GLU A 1 142 ? -14.925 0.044 -2.168 1.00 92.25 142 GLU A C 1
ATOM 1128 O O . GLU A 1 142 ? -15.449 -0.227 -3.251 1.00 92.25 142 GLU A O 1
ATOM 1133 N N . ARG A 1 143 ? -13.693 0.554 -2.068 1.00 90.69 143 ARG A N 1
ATOM 1134 C CA . ARG A 1 143 ? -12.824 0.764 -3.225 1.00 90.69 143 ARG A CA 1
ATOM 1135 C C . ARG A 1 143 ? -12.411 -0.569 -3.842 1.00 90.69 143 ARG A C 1
ATOM 1137 O O . ARG A 1 143 ? -12.540 -0.723 -5.049 1.00 90.69 143 ARG A O 1
ATOM 1144 N N . ALA A 1 144 ? -12.033 -1.542 -3.016 1.00 89.88 144 ALA A N 1
ATOM 1145 C CA . ALA A 1 144 ? -11.655 -2.878 -3.464 1.00 89.88 144 ALA A CA 1
ATOM 1146 C C . ALA A 1 144 ? -12.772 -3.584 -4.255 1.00 89.88 144 ALA A C 1
ATOM 1148 O O . ALA A 1 144 ? -12.505 -4.187 -5.290 1.00 89.88 144 ALA A O 1
ATOM 1149 N N . VAL A 1 145 ? -14.039 -3.479 -3.826 1.00 89.25 145 VAL A N 1
ATOM 1150 C CA . VAL A 1 145 ? -15.168 -4.094 -4.565 1.00 89.25 145 VAL A CA 1
ATOM 1151 C C . VAL A 1 145 ? -15.485 -3.382 -5.882 1.00 89.25 145 VAL A C 1
ATOM 1153 O O . VAL A 1 145 ? -16.058 -3.997 -6.779 1.00 89.25 145 VAL A O 1
ATOM 1156 N N . LYS A 1 146 ? -15.146 -2.093 -5.996 1.00 87.06 146 LYS A N 1
ATOM 1157 C CA . LYS A 1 146 ? -15.385 -1.271 -7.193 1.00 87.06 146 LYS A CA 1
ATOM 1158 C C . LYS A 1 146 ? -14.212 -1.293 -8.177 1.00 87.06 146 LYS A C 1
ATOM 1160 O O . LYS A 1 146 ? -14.368 -0.801 -9.283 1.00 87.06 146 LYS A O 1
ATOM 1165 N N . ASP A 1 147 ? -13.068 -1.863 -7.805 1.00 83.31 147 ASP A N 1
ATOM 1166 C CA . ASP A 1 147 ? -11.826 -1.805 -8.591 1.00 83.31 147 ASP A CA 1
ATOM 1167 C C . ASP A 1 147 ? -11.913 -2.543 -9.944 1.00 83.31 147 ASP A C 1
ATOM 1169 O O . ASP A 1 147 ? -11.196 -2.228 -10.891 1.00 83.31 147 ASP A O 1
ATOM 1173 N N . TYR A 1 148 ? -12.833 -3.506 -10.047 1.00 76.81 148 TYR A N 1
ATOM 1174 C CA . TYR A 1 148 ? -13.076 -4.316 -11.246 1.00 76.81 148 TYR A CA 1
ATOM 1175 C C . TYR A 1 148 ? -14.404 -4.018 -11.962 1.00 76.81 148 TYR A C 1
ATOM 1177 O O . TYR A 1 148 ? -14.743 -4.730 -12.912 1.00 76.81 148 TYR A O 1
ATOM 1185 N N . LEU A 1 149 ? -15.165 -3.020 -11.500 1.00 70.69 149 LEU A N 1
ATOM 1186 C CA . LEU A 1 149 ? -16.474 -2.637 -12.050 1.00 70.69 149 LEU A CA 1
ATOM 1187 C C . LEU A 1 149 ? -16.360 -1.391 -12.933 1.00 70.69 149 LEU A C 1
ATOM 1189 O O . LEU A 1 149 ? -16.969 -1.412 -14.026 1.00 70.69 149 LEU A O 1
#

pLDDT: mean 75.54, std 18.13, range [42.31, 93.5]